Protein AF-A0A317ZB95-F1 (afdb_monomer)

Radius of gyration: 17.7 Å; Cα contacts (8 Å, |Δi|>4): 69; chains: 1; bounding box: 38×30×44 Å

InterPro domains:
  IPR004115 GAD-like domain superfamily [G3DSA:3.30.1360.30] (2-20)
  IPR045864 Class II Aminoacyl-tRNA synthetase/Biotinyl protein ligase (BPL) and lipoyl protein ligase (LPL) [G3DSA:3.30.930.10] (21-71)

Nearest PDB structures (foldseek):
  6wom-assembly1_A  TM=9.206E-01  e=1.015E-05  Elizabethkingia anophelis
  6wom-assembly2_C  TM=9.030E-01  e=3.741E-05  Elizabethkingia anophelis
  7ap4-assembly1_B  TM=7.813E-01  e=5.533E-05  Thermus thermophilus HB8
  7ap4-assembly1_A  TM=9.027E-01  e=3.914E-04  Thermus thermophilus HB8
  1l0w-assembly1_B  TM=8.909E-01  e=5.081E-04  Thermus thermophilus

Mean predicted aligned error: 3.7 Å

Sequence (71 aa):
AQSLGALRNKLGKERGLIDPEQYNFLWVTDWPLLEYDEEARRYVAAHHPFTSPKVEDIDLLETAPEQAQAQ

Organism: Staphylococcus pseudintermedius (NCBI:txid283734)

Solvent-accessible surface area (backbone atoms only — not comparable to full-atom values): 4506 Å² total; per-residue (Å²): 116,68,68,60,57,52,49,53,54,50,52,34,60,79,68,68,71,66,63,92,87,67,83,86,88,82,85,90,74,75,46,52,37,35,40,79,36,78,89,80,68,42,76,42,59,63,64,60,89,80,61,44,62,31,81,91,31,55,73,27,61,82,78,43,42,76,74,18,25,37,99

Secondary structure (DSSP, 8-state):
-HHHHHHHHHHHHHTT---TT----------BSEEEETTTTEEEESS-TTPPBPGGGTTHHHH-GGGPBB-

Foldseek 3Di:
DVVVVVVVVVVCVVVVVDDPVDDDDDDDFFAQQWDQD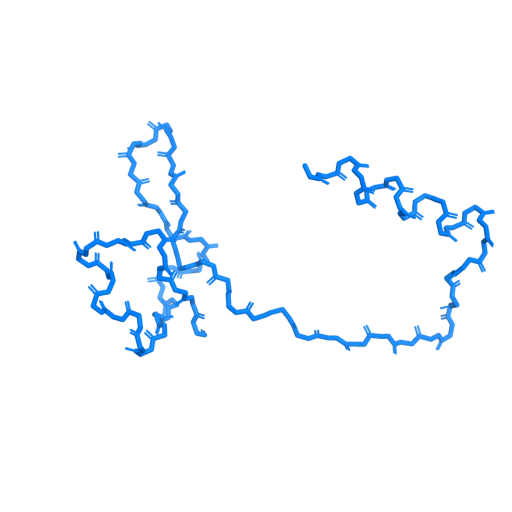PVVRGIDGPDDPPFDWDPVCPVCVVPPSRNTTTD

pLDDT: mean 95.97, std 4.67, range [61.0, 98.38]

Structure (mmCIF, N/CA/C/O backbone):
data_AF-A0A317ZB95-F1
#
_entry.id   AF-A0A317ZB95-F1
#
loop_
_atom_site.group_PDB
_atom_site.id
_atom_site.type_symbol
_atom_site.label_atom_id
_atom_site.label_alt_id
_atom_site.label_comp_id
_atom_site.label_asym_id
_atom_site.label_entity_id
_atom_site.label_seq_id
_atom_site.pdbx_PDB_ins_code
_atom_site.Cartn_x
_atom_site.Cartn_y
_atom_site.Cartn_z
_atom_site.occupancy
_atom_site.B_iso_or_equiv
_atom_site.auth_seq_id
_atom_site.auth_comp_id
_atom_site.auth_asym_id
_atom_site.auth_atom_id
_atom_site.pdbx_PDB_model_num
ATOM 1 N N . ALA A 1 1 ? -8.017 10.722 -0.669 1.00 61.00 1 ALA A N 1
ATOM 2 C CA . ALA A 1 1 ? -8.319 9.497 0.112 1.00 61.00 1 ALA A CA 1
ATOM 3 C C . ALA A 1 1 ? -8.311 9.716 1.635 1.00 61.00 1 ALA A C 1
ATOM 5 O O . ALA A 1 1 ? -9.170 9.170 2.317 1.00 61.00 1 ALA A O 1
ATOM 6 N N . GLN A 1 2 ? -7.406 10.538 2.184 1.00 83.00 2 GLN A N 1
ATOM 7 C CA . GLN A 1 2 ? -7.244 10.715 3.638 1.00 83.00 2 GLN A CA 1
ATOM 8 C C . GLN A 1 2 ? -8.494 11.247 4.372 1.00 83.00 2 GLN A C 1
ATOM 10 O O . GLN A 1 2 ? -8.823 10.771 5.458 1.00 83.00 2 GLN A O 1
ATOM 15 N N . SER A 1 3 ? -9.239 12.181 3.769 1.00 95.31 3 SER A N 1
ATOM 16 C CA . SER A 1 3 ? -10.387 12.836 4.418 1.00 95.31 3 SER A CA 1
ATOM 17 C C . SER A 1 3 ? -11.540 11.880 4.748 1.00 95.31 3 SER A C 1
ATOM 19 O O . SER A 1 3 ? -12.136 11.985 5.817 1.00 95.31 3 SER A O 1
ATOM 21 N N . LEU A 1 4 ? -11.837 10.914 3.871 1.00 97.00 4 LEU A N 1
ATOM 22 C CA . LEU A 1 4 ? -12.909 9.937 4.107 1.00 97.00 4 LEU A CA 1
ATOM 23 C C . LEU A 1 4 ? -12.522 8.904 5.171 1.00 97.00 4 LEU A C 1
ATOM 25 O O . LEU A 1 4 ? -13.355 8.548 6.002 1.00 97.00 4 LEU A O 1
ATOM 29 N N . GLY A 1 5 ? -11.257 8.473 5.204 1.00 96.56 5 GLY A N 1
ATOM 30 C CA . GLY A 1 5 ? -10.745 7.615 6.276 1.00 96.56 5 GLY A CA 1
ATOM 31 C C . GLY A 1 5 ? -10.816 8.302 7.644 1.00 96.56 5 GLY A C 1
ATOM 32 O O . GLY A 1 5 ? -11.277 7.708 8.620 1.00 96.56 5 GLY A O 1
ATOM 33 N N . ALA A 1 6 ? -10.448 9.585 7.703 1.00 97.06 6 ALA A N 1
ATOM 34 C CA . ALA A 1 6 ? -10.569 10.388 8.918 1.00 97.06 6 ALA A CA 1
ATOM 35 C C . ALA A 1 6 ? -12.034 10.543 9.367 1.00 97.06 6 ALA A C 1
ATOM 37 O O . ALA A 1 6 ? -12.340 10.343 10.546 1.00 97.06 6 ALA A O 1
ATOM 38 N N . LEU A 1 7 ? -12.949 10.833 8.433 1.00 97.81 7 LEU A N 1
ATOM 39 C CA . LEU A 1 7 ? -14.382 10.937 8.719 1.00 97.81 7 LEU A CA 1
ATOM 40 C C . LEU A 1 7 ? -14.960 9.615 9.245 1.00 97.81 7 LEU A C 1
ATOM 42 O O . LEU A 1 7 ? -15.658 9.624 10.259 1.00 97.81 7 LEU A O 1
ATOM 46 N N . ARG A 1 8 ? -14.628 8.481 8.611 1.00 97.69 8 ARG A N 1
ATOM 47 C CA . ARG A 1 8 ? -15.020 7.137 9.070 1.00 97.69 8 ARG A CA 1
ATOM 48 C C . ARG A 1 8 ? -14.617 6.914 10.527 1.00 97.69 8 ARG A C 1
ATOM 50 O O . ARG A 1 8 ? -15.448 6.509 11.337 1.00 97.69 8 ARG A O 1
ATOM 57 N N . ASN A 1 9 ? -13.365 7.216 10.868 1.00 97.00 9 ASN A N 1
ATOM 58 C CA . ASN A 1 9 ? -12.846 7.024 12.222 1.00 97.00 9 ASN A CA 1
ATOM 59 C C . ASN A 1 9 ? -13.533 7.939 13.244 1.00 97.00 9 ASN A C 1
ATOM 61 O O . ASN A 1 9 ? -13.818 7.503 14.359 1.00 97.00 9 ASN A O 1
ATOM 65 N N . LYS A 1 10 ? -13.827 9.192 12.873 1.00 97.81 10 LYS A N 1
ATOM 66 C CA . LYS A 1 10 ? -14.567 10.126 13.732 1.00 97.81 10 LYS A CA 1
ATOM 67 C C . LYS A 1 10 ? -15.967 9.597 14.053 1.00 97.81 10 LYS A C 1
ATOM 69 O O . LYS A 1 10 ? -16.323 9.501 15.224 1.00 97.81 10 LYS A O 1
ATOM 74 N N . LEU A 1 11 ? -16.723 9.195 13.031 1.00 98.38 11 LEU A N 1
ATOM 75 C CA . LEU A 1 11 ? -18.075 8.660 13.206 1.00 98.38 11 LEU A CA 1
ATOM 76 C C . LEU A 1 11 ? -18.077 7.355 14.011 1.00 98.38 11 LEU A C 1
ATOM 78 O O . LEU A 1 11 ? -18.938 7.177 14.867 1.00 98.38 11 LEU A O 1
ATOM 82 N N . GLY A 1 12 ? -17.098 6.471 13.791 1.00 98.06 12 GLY A N 1
ATOM 83 C CA . GLY A 1 12 ? -16.951 5.240 14.573 1.00 98.06 12 GLY A CA 1
ATOM 84 C C . GLY A 1 12 ? -16.811 5.504 16.074 1.00 98.06 12 GLY A C 1
ATOM 85 O O . GLY A 1 12 ? -17.456 4.833 16.876 1.00 98.06 12 GLY A O 1
ATOM 86 N N . LYS A 1 13 ? -16.040 6.533 16.453 1.00 97.62 13 LYS A N 1
ATOM 87 C CA . LYS A 1 13 ? -15.887 6.964 17.852 1.00 97.62 13 LYS A CA 1
ATOM 88 C C . LYS A 1 13 ? -17.167 7.590 18.411 1.00 97.62 13 LYS A C 1
ATOM 90 O O . LYS A 1 13 ? -17.634 7.164 19.459 1.00 97.62 13 LYS A O 1
ATOM 95 N N . GLU A 1 14 ? -17.755 8.565 17.713 1.00 98.25 14 GLU A N 1
ATOM 96 C CA . GLU A 1 14 ? -18.959 9.287 18.172 1.00 98.25 14 GLU A CA 1
ATOM 97 C C . GLU A 1 14 ? -20.187 8.382 18.333 1.00 98.25 14 GLU A C 1
ATOM 99 O O . GLU A 1 14 ? -21.086 8.683 19.114 1.00 98.25 14 GLU A O 1
ATOM 104 N N . ARG A 1 15 ? -20.236 7.277 17.584 1.00 98.25 15 ARG A N 1
ATOM 105 C CA . ARG A 1 15 ? -21.338 6.309 17.613 1.00 98.25 15 ARG A CA 1
ATOM 106 C C . ARG A 1 15 ? -21.045 5.065 18.454 1.00 98.25 15 ARG A C 1
ATOM 108 O O . ARG A 1 15 ? -21.880 4.169 18.470 1.00 98.25 15 ARG A O 1
ATOM 115 N N . GLY A 1 16 ? -19.894 4.997 19.128 1.00 97.56 16 GLY A N 1
ATOM 116 C CA . GLY A 1 16 ? -19.535 3.859 19.981 1.00 97.56 16 GLY A CA 1
ATOM 117 C C . GLY A 1 16 ? -19.375 2.536 19.224 1.00 97.56 16 GLY A C 1
ATOM 118 O O . GLY A 1 16 ? -19.706 1.488 19.760 1.00 97.56 16 GLY A O 1
ATOM 119 N N . LEU A 1 17 ? -18.901 2.573 17.973 1.00 98.06 17 LEU A N 1
ATOM 120 C CA . LEU A 1 17 ? -18.753 1.389 17.107 1.00 98.06 17 LEU A CA 1
ATOM 121 C C . LEU A 1 17 ? -17.385 0.698 17.236 1.00 98.06 17 LEU A C 1
ATOM 123 O O . LEU A 1 17 ? -17.108 -0.248 16.503 1.00 98.06 17 LEU A O 1
ATOM 127 N N . ILE A 1 18 ? -16.503 1.211 18.095 1.00 97.62 18 ILE A N 1
ATOM 128 C CA . ILE A 1 18 ? -15.152 0.685 18.304 1.00 97.62 18 ILE A CA 1
ATOM 129 C C . ILE A 1 18 ? -15.124 0.031 19.682 1.00 97.62 18 ILE A C 1
ATOM 131 O O . ILE A 1 18 ? -15.171 0.734 20.691 1.00 97.62 18 ILE A O 1
ATOM 135 N N . ASP A 1 19 ? -15.052 -1.296 19.702 1.00 97.62 19 ASP A N 1
ATOM 136 C CA . ASP A 1 19 ? -14.900 -2.082 20.924 1.00 97.62 19 ASP A CA 1
ATOM 137 C C . ASP A 1 19 ? -13.448 -1.976 21.442 1.00 97.62 19 ASP A C 1
ATOM 139 O O . ASP A 1 19 ? -12.522 -2.340 20.709 1.00 97.62 19 ASP A O 1
ATOM 143 N N . PRO A 1 20 ? -13.213 -1.453 22.664 1.00 95.69 20 PRO A N 1
ATOM 144 C CA . PRO A 1 20 ? -11.870 -1.292 23.216 1.00 95.69 20 PRO A CA 1
ATOM 145 C C . PRO A 1 20 ? -11.196 -2.613 23.620 1.00 95.69 20 PRO A C 1
ATOM 147 O O . PRO A 1 20 ? -9.981 -2.617 23.814 1.00 95.69 20 PRO A O 1
ATOM 150 N N . GLU A 1 21 ? -11.944 -3.711 23.755 1.00 98.12 21 GLU A N 1
ATOM 151 C CA . GLU A 1 21 ? -11.407 -5.026 24.131 1.00 98.12 21 GLU A CA 1
ATOM 152 C C . GLU A 1 21 ? -11.134 -5.920 22.907 1.00 98.12 21 GLU A C 1
ATOM 154 O O . GLU A 1 21 ? -10.464 -6.951 23.015 1.00 98.12 21 GLU A O 1
ATOM 159 N N . GLN A 1 22 ? -11.615 -5.523 21.724 1.00 97.81 22 GLN A N 1
ATOM 160 C CA . GLN A 1 22 ? -11.497 -6.304 20.496 1.00 97.81 22 GLN A CA 1
ATOM 161 C C . GLN A 1 22 ? -10.226 -5.970 19.700 1.00 97.81 22 GLN A C 1
ATOM 163 O O . GLN A 1 22 ? -9.991 -4.830 19.296 1.00 97.81 22 GLN A O 1
ATOM 168 N N . TYR A 1 23 ? -9.458 -7.002 19.343 1.00 97.25 23 TYR A N 1
ATOM 169 C CA . TYR A 1 23 ? -8.301 -6.887 18.452 1.00 97.25 23 TYR A CA 1
ATOM 170 C C . TYR A 1 23 ? -8.6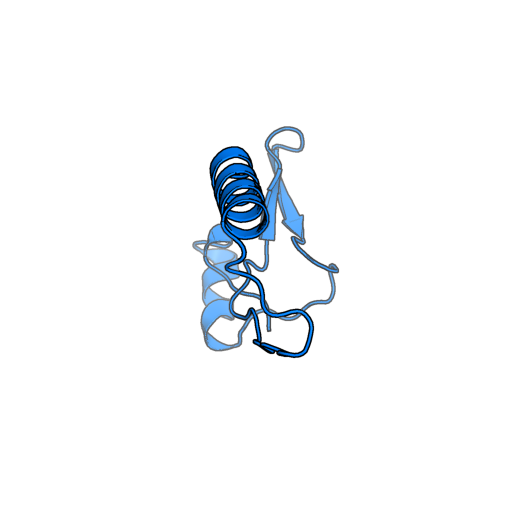01 -7.467 17.064 1.00 97.25 23 TYR A C 1
ATOM 172 O O . TYR A 1 23 ? -8.940 -8.641 16.932 1.00 97.25 23 TYR A O 1
ATOM 180 N N . ASN A 1 24 ? -8.434 -6.650 16.020 1.00 96.50 24 ASN A N 1
ATOM 181 C CA . ASN A 1 24 ? -8.686 -7.020 14.623 1.00 96.50 24 ASN A CA 1
ATOM 182 C C . ASN A 1 24 ? -7.382 -6.948 13.809 1.00 96.50 24 ASN A C 1
ATOM 184 O O . ASN A 1 24 ? -7.074 -5.916 13.211 1.00 96.50 24 ASN A O 1
ATOM 188 N N . PHE A 1 25 ? -6.596 -8.025 13.811 1.00 98.00 25 PHE A N 1
ATOM 189 C CA . PHE A 1 25 ? -5.337 -8.096 13.063 1.00 98.00 25 PHE A CA 1
ATOM 190 C C . PHE A 1 25 ? -5.574 -8.414 11.584 1.00 98.00 25 PHE A C 1
ATOM 192 O O . PHE A 1 25 ? -6.426 -9.235 11.248 1.00 98.00 25 PHE A O 1
ATOM 199 N N . LEU A 1 26 ? -4.791 -7.791 10.703 1.00 97.75 26 LEU A N 1
ATOM 200 C CA . LEU A 1 26 ? -4.773 -8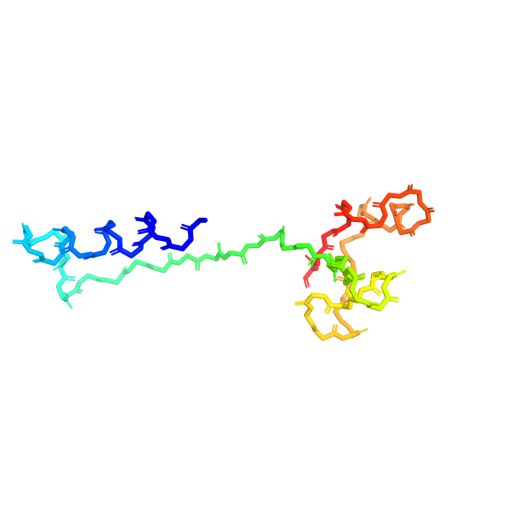.082 9.271 1.00 97.75 26 LEU A CA 1
ATOM 201 C C . LEU A 1 26 ? -3.388 -7.812 8.683 1.00 97.75 26 LEU A C 1
ATOM 203 O O . LEU A 1 26 ? -2.617 -7.026 9.235 1.00 97.75 26 LEU A O 1
ATOM 207 N N . TRP A 1 27 ? -3.115 -8.428 7.536 1.00 96.94 27 TRP A N 1
ATOM 208 C CA . TRP A 1 27 ? -1.951 -8.127 6.710 1.00 96.94 27 TRP A CA 1
ATOM 209 C C .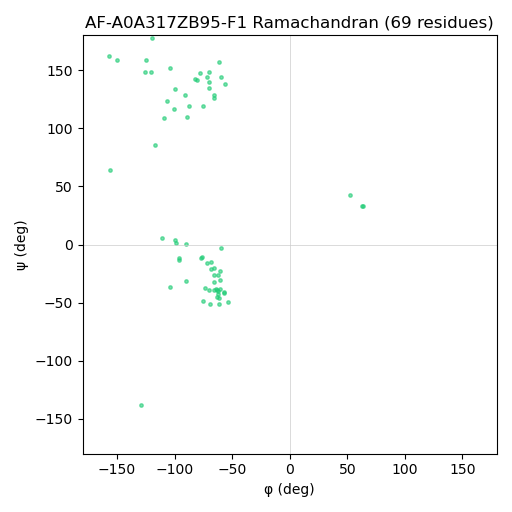 TRP A 1 27 ? -2.363 -7.224 5.554 1.00 96.94 27 TRP A C 1
ATOM 211 O O . TRP A 1 27 ? -3.365 -7.485 4.889 1.00 96.94 27 TRP A O 1
ATOM 221 N N . VAL A 1 28 ? -1.582 -6.175 5.307 1.00 95.19 28 VAL A N 1
ATOM 222 C CA . VAL A 1 28 ? -1.644 -5.427 4.049 1.00 95.19 28 VAL A CA 1
ATOM 223 C C . VAL A 1 28 ? -0.477 -5.917 3.205 1.00 95.19 28 VAL A C 1
ATOM 225 O O . VAL A 1 28 ? 0.672 -5.785 3.617 1.00 95.19 28 VAL A O 1
ATOM 228 N N . THR A 1 29 ? -0.789 -6.534 2.075 1.00 94.69 29 THR A N 1
ATOM 229 C CA . THR A 1 29 ? 0.168 -7.127 1.130 1.00 94.69 29 THR A CA 1
ATOM 230 C C . THR A 1 29 ? 0.013 -6.439 -0.224 1.00 94.69 29 THR A C 1
ATOM 232 O O . THR A 1 29 ? -0.834 -5.553 -0.356 1.00 94.69 29 THR A O 1
A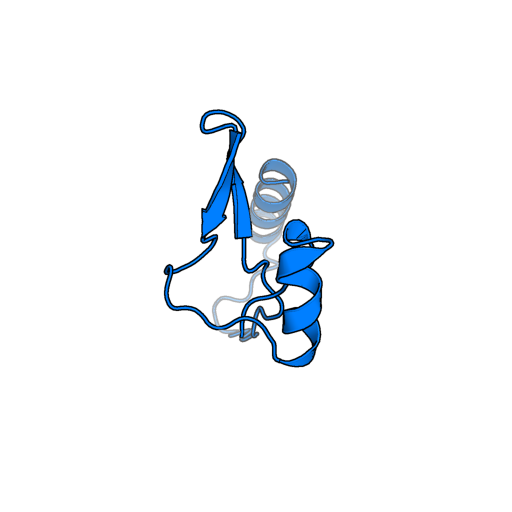TOM 235 N N . ASP A 1 30 ? 0.830 -6.817 -1.205 1.00 94.25 30 ASP A N 1
ATOM 236 C CA . ASP A 1 30 ? 0.680 -6.378 -2.599 1.00 94.25 30 ASP A CA 1
ATOM 237 C C . ASP A 1 30 ? 0.842 -4.862 -2.784 1.00 94.25 30 ASP A C 1
ATOM 239 O O . ASP A 1 30 ? 0.204 -4.229 -3.627 1.00 94.25 30 ASP A O 1
ATOM 243 N N . TRP A 1 31 ? 1.707 -4.262 -1.966 1.00 95.75 31 TRP A N 1
ATOM 244 C CA . TRP A 1 31 ? 2.058 -2.857 -2.101 1.00 95.75 31 TRP A CA 1
ATOM 245 C C . TRP A 1 31 ? 2.901 -2.616 -3.364 1.00 95.75 31 TRP A C 1
ATOM 247 O O . TRP A 1 31 ? 3.701 -3.479 -3.725 1.00 95.75 31 TRP A O 1
ATOM 257 N N . PRO A 1 32 ? 2.793 -1.441 -4.010 1.00 97.19 32 PRO A N 1
ATOM 258 C CA . PRO A 1 32 ? 3.658 -1.081 -5.130 1.00 97.19 32 PRO A CA 1
ATOM 259 C C . PRO A 1 32 ? 5.142 -1.149 -4.758 1.00 97.19 32 PRO A C 1
ATOM 261 O O . PRO A 1 32 ? 5.546 -0.691 -3.688 1.00 97.19 32 PRO A O 1
ATOM 264 N N . LEU A 1 33 ? 5.973 -1.678 -5.651 1.00 97.69 33 LEU A N 1
ATOM 265 C CA . LEU A 1 33 ? 7.426 -1.673 -5.481 1.00 97.69 33 LEU A CA 1
ATOM 266 C C . LEU A 1 33 ? 7.995 -0.254 -5.619 1.00 97.69 33 LEU A C 1
ATOM 268 O O . LEU A 1 33 ? 8.902 0.151 -4.884 1.00 97.69 33 LEU A O 1
ATOM 272 N N . LEU A 1 34 ? 7.438 0.498 -6.565 1.00 97.38 34 LEU A N 1
ATOM 273 C CA . LEU A 1 34 ? 7.885 1.822 -6.964 1.00 97.38 34 LEU A CA 1
ATOM 274 C C . LEU A 1 34 ? 6.730 2.820 -6.884 1.00 97.38 34 LEU A C 1
ATOM 276 O O . LEU A 1 34 ? 5.576 2.480 -7.138 1.00 97.38 34 LEU A O 1
ATOM 280 N N . GLU A 1 35 ? 7.059 4.070 -6.587 1.00 96.62 35 GLU A N 1
ATOM 281 C CA . GLU A 1 35 ? 6.156 5.207 -6.747 1.00 96.62 35 GLU A CA 1
ATOM 282 C C . GLU A 1 35 ? 6.779 6.226 -7.703 1.00 96.62 35 GLU A C 1
ATOM 284 O O . GLU A 1 35 ? 8.004 6.334 -7.806 1.00 96.62 35 GLU A O 1
ATOM 289 N N . TYR A 1 36 ? 5.944 6.940 -8.456 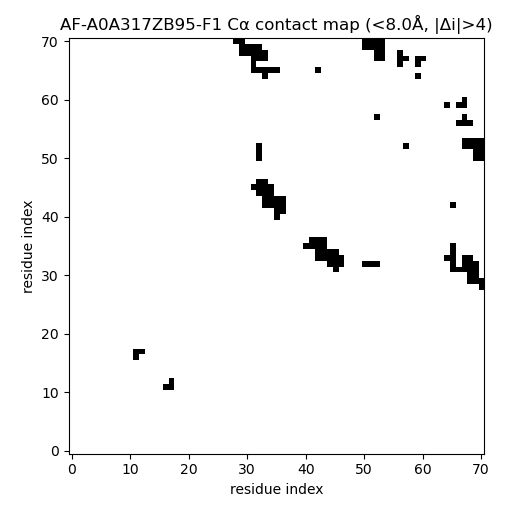1.00 96.50 36 TYR A N 1
ATOM 290 C CA . TYR A 1 36 ? 6.428 7.960 -9.378 1.00 96.50 36 TYR A CA 1
ATOM 291 C C . TYR A 1 36 ? 6.572 9.296 -8.650 1.00 96.50 36 TYR A C 1
ATOM 293 O O . TYR A 1 36 ? 5.594 9.848 -8.144 1.00 96.50 36 TYR A O 1
ATOM 301 N N . ASP A 1 37 ? 7.795 9.815 -8.616 1.00 97.31 37 ASP A N 1
ATOM 302 C CA . ASP A 1 37 ? 8.096 11.143 -8.100 1.00 97.31 37 ASP A CA 1
ATOM 303 C C . ASP A 1 37 ? 7.988 12.156 -9.249 1.00 97.31 37 ASP A C 1
ATOM 305 O O . ASP A 1 37 ? 8.805 12.171 -10.176 1.00 97.31 37 ASP A O 1
ATOM 309 N N . GLU A 1 38 ? 6.957 12.999 -9.190 1.00 96.75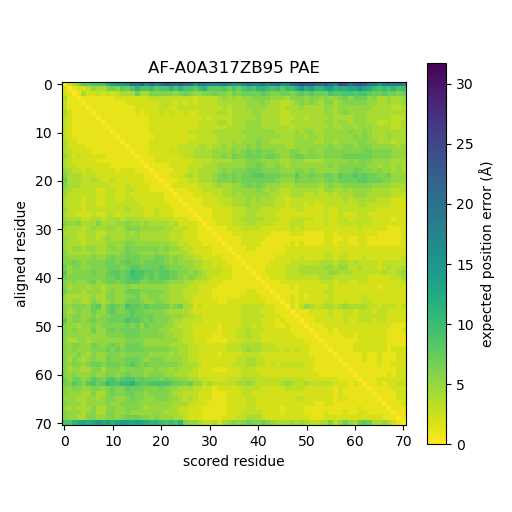 38 GLU A N 1
ATOM 310 C CA . GLU A 1 38 ? 6.681 14.038 -10.188 1.00 96.75 38 GLU A CA 1
ATOM 311 C C . GLU A 1 38 ? 7.759 15.133 -10.226 1.00 96.75 38 GLU A C 1
ATOM 313 O O . GLU A 1 38 ? 8.047 15.681 -11.292 1.00 96.75 38 GLU A O 1
ATOM 318 N N . GLU A 1 39 ? 8.385 15.451 -9.090 1.00 96.75 39 GLU A N 1
ATOM 319 C CA . GLU A 1 39 ? 9.417 16.488 -8.998 1.00 96.75 39 GLU A CA 1
ATOM 320 C C . GLU A 1 39 ? 10.738 15.982 -9.583 1.00 96.75 39 GLU A C 1
ATOM 322 O O . GLU A 1 39 ? 11.347 16.633 -10.438 1.00 96.75 39 GLU A O 1
ATOM 327 N N . ALA A 1 40 ? 11.153 14.779 -9.181 1.00 96.25 40 ALA A N 1
ATOM 328 C CA . ALA A 1 40 ? 12.350 14.127 -9.701 1.00 96.25 40 ALA A CA 1
ATOM 329 C C . ALA A 1 40 ? 12.151 13.532 -11.108 1.00 96.25 40 ALA A C 1
ATOM 331 O O . ALA A 1 40 ? 13.129 13.129 -11.746 1.00 96.25 40 ALA A O 1
ATOM 332 N N . ARG A 1 41 ? 10.900 13.475 -11.585 1.00 96.38 41 ARG A N 1
ATOM 333 C CA . ARG A 1 41 ? 10.472 12.923 -12.880 1.00 96.38 41 ARG A CA 1
ATOM 334 C C . ARG A 1 41 ? 10.977 11.500 -13.120 1.00 96.38 41 ARG A C 1
ATOM 336 O O . ARG A 1 41 ? 11.469 11.179 -14.205 1.00 96.38 41 ARG A O 1
ATOM 343 N N . ARG A 1 42 ? 10.907 10.657 -12.090 1.00 95.88 42 ARG A N 1
ATOM 344 C CA . ARG A 1 42 ? 11.368 9.263 -12.135 1.00 95.88 42 ARG A CA 1
ATOM 345 C C . ARG A 1 42 ? 10.677 8.416 -11.077 1.00 95.88 42 ARG A C 1
ATOM 347 O O . ARG A 1 42 ? 10.200 8.930 -10.072 1.00 95.88 42 ARG A O 1
ATOM 354 N N . TYR A 1 43 ? 10.728 7.104 -11.261 1.00 96.50 43 TYR A N 1
ATOM 355 C CA . TYR A 1 43 ? 10.346 6.168 -10.213 1.00 96.50 43 TYR A CA 1
ATOM 356 C C . TYR A 1 43 ? 11.370 6.159 -9.068 1.00 96.50 43 TYR A C 1
ATOM 358 O O . TYR A 1 43 ? 12.590 6.215 -9.283 1.00 96.50 43 TYR A O 1
ATOM 366 N N . VAL A 1 44 ? 10.856 6.086 -7.845 1.00 96.69 44 VAL A N 1
ATOM 367 C CA . VAL A 1 44 ? 11.606 5.919 -6.597 1.00 96.69 44 VAL A CA 1
ATOM 368 C C . VAL A 1 44 ? 11.076 4.694 -5.850 1.00 96.69 44 VAL A C 1
ATOM 370 O O . VAL A 1 44 ? 9.969 4.227 -6.111 1.00 96.69 44 VAL A O 1
ATOM 373 N N . ALA A 1 45 ? 11.880 4.134 -4.943 1.00 96.62 45 ALA A N 1
ATOM 374 C CA . ALA A 1 45 ? 11.438 3.011 -4.122 1.00 96.62 45 ALA A CA 1
ATOM 375 C C . ALA A 1 45 ? 10.308 3.463 -3.186 1.00 96.62 45 ALA A C 1
ATOM 377 O O . ALA A 1 45 ? 10.507 4.396 -2.413 1.00 96.62 45 ALA A O 1
ATOM 378 N N . ALA A 1 46 ? 9.166 2.770 -3.218 1.00 95.88 46 ALA A N 1
ATOM 379 C CA . ALA A 1 46 ? 8.043 3.038 -2.309 1.00 95.88 46 ALA A CA 1
ATOM 380 C C . ALA A 1 46 ? 8.281 2.479 -0.887 1.00 95.88 46 ALA A C 1
ATOM 382 O O . ALA A 1 46 ? 7.540 2.771 0.049 1.00 95.88 46 ALA A O 1
ATOM 383 N N . HIS A 1 47 ? 9.320 1.652 -0.729 1.00 91.75 47 HIS A N 1
ATOM 384 C CA . HIS A 1 47 ? 9.753 1.036 0.527 1.00 91.75 47 HIS A CA 1
ATOM 385 C C . HIS A 1 47 ? 11.259 1.278 0.722 1.00 91.75 47 HIS A C 1
ATOM 387 O O . HIS A 1 47 ? 11.778 2.357 0.442 1.00 91.75 47 HIS A O 1
ATOM 393 N N . HIS A 1 48 ? 11.999 0.266 1.180 1.00 95.56 48 HIS A N 1
ATOM 394 C CA . HIS A 1 48 ? 13.454 0.289 1.153 1.00 95.56 48 HIS A CA 1
ATOM 395 C C . HIS A 1 48 ? 13.958 -0.119 -0.247 1.00 95.56 48 HIS A C 1
ATOM 397 O O . HIS A 1 48 ? 13.428 -1.074 -0.812 1.00 95.56 48 HIS A O 1
ATOM 403 N N . PRO A 1 49 ? 15.037 0.478 -0.791 1.00 94.75 49 PRO A N 1
ATOM 404 C CA . PRO A 1 49 ? 15.594 0.108 -2.104 1.00 94.75 49 PRO A CA 1
ATOM 405 C C . PRO A 1 49 ? 16.066 -1.349 -2.277 1.00 94.75 49 PRO A C 1
ATOM 407 O O . PRO A 1 49 ? 16.521 -1.712 -3.355 1.00 94.75 49 PRO A O 1
ATOM 410 N N . PHE A 1 50 ? 16.010 -2.169 -1.223 1.00 96.00 50 PHE A N 1
ATOM 411 C CA . PHE A 1 50 ? 16.397 -3.587 -1.244 1.00 96.00 50 PHE A CA 1
ATOM 412 C C . PHE A 1 50 ? 15.198 -4.530 -1.081 1.00 96.00 50 PHE A C 1
ATOM 414 O O . PHE A 1 50 ? 15.385 -5.737 -0.956 1.00 96.00 50 PHE A O 1
ATOM 421 N N . THR A 1 51 ? 13.975 -3.994 -1.057 1.00 96.94 51 THR A N 1
ATOM 422 C CA . THR A 1 51 ? 12.753 -4.796 -1.106 1.00 96.94 51 THR A CA 1
ATOM 423 C C . THR A 1 51 ? 12.667 -5.488 -2.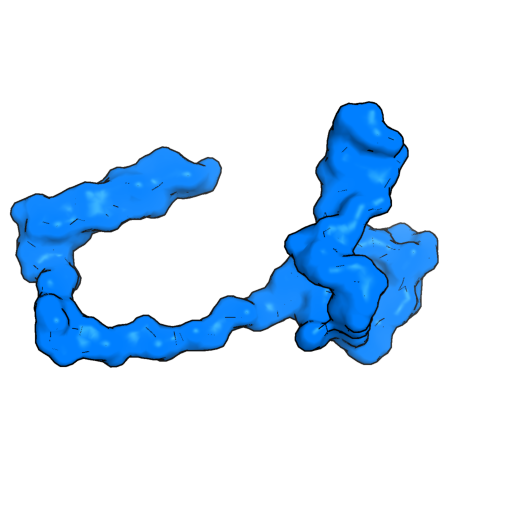465 1.00 96.94 51 THR A C 1
ATOM 425 O O . THR A 1 51 ? 12.821 -4.843 -3.501 1.00 96.94 51 THR A O 1
ATOM 428 N N . SER A 1 52 ? 12.460 -6.806 -2.458 1.00 96.94 52 SER A N 1
ATOM 429 C CA . SER A 1 52 ? 12.364 -7.587 -3.692 1.00 96.94 52 SER A CA 1
ATOM 430 C C . SER A 1 52 ? 11.045 -7.293 -4.415 1.00 96.94 52 SER A C 1
ATOM 432 O O . SER A 1 52 ? 10.019 -7.142 -3.744 1.00 96.94 52 SER A O 1
ATOM 434 N N . PRO A 1 53 ? 11.028 -7.269 -5.761 1.00 97.06 53 PRO A N 1
ATOM 435 C CA . PRO A 1 53 ? 9.787 -7.461 -6.501 1.00 97.06 53 PRO A CA 1
ATOM 436 C C . PRO A 1 53 ? 9.206 -8.847 -6.194 1.00 97.06 53 PRO A C 1
ATOM 438 O O . PRO A 1 53 ? 9.946 -9.782 -5.853 1.00 97.06 53 PRO A O 1
ATOM 441 N N . LYS A 1 54 ? 7.899 -9.007 -6.397 1.00 97.06 54 LYS A N 1
ATOM 442 C CA . LYS A 1 54 ? 7.313 -10.333 -6.591 1.00 97.06 54 LYS A CA 1
ATOM 443 C C . LYS A 1 54 ? 7.927 -11.008 -7.810 1.00 97.06 54 LYS A C 1
ATOM 445 O O . LYS A 1 54 ? 8.216 -10.360 -8.813 1.00 97.06 54 LYS A O 1
ATOM 450 N N . VAL A 1 55 ? 8.098 -12.325 -7.730 1.00 97.31 55 VAL A N 1
ATOM 451 C CA . VAL A 1 55 ? 8.745 -13.103 -8.796 1.00 97.31 55 VAL A CA 1
ATOM 452 C C . VAL A 1 55 ? 7.953 -13.020 -10.102 1.00 97.31 55 VAL A C 1
ATOM 454 O O . VAL A 1 55 ? 8.559 -12.866 -11.157 1.00 97.31 55 VAL A O 1
ATOM 457 N N . GLU A 1 56 ? 6.619 -13.068 -10.038 1.00 96.94 56 GLU A N 1
ATOM 458 C CA . GLU A 1 56 ? 5.757 -12.911 -11.217 1.00 96.94 56 GLU A CA 1
ATOM 459 C C . GLU A 1 56 ? 5.816 -11.519 -11.872 1.00 96.94 56 GLU A C 1
ATOM 461 O O . GLU A 1 56 ? 5.502 -11.398 -13.053 1.00 96.94 56 GLU A O 1
ATOM 466 N N . ASP A 1 57 ? 6.270 -10.495 -11.145 1.00 97.44 57 ASP A N 1
ATOM 467 C CA . ASP A 1 57 ? 6.285 -9.101 -11.601 1.00 97.44 57 ASP A CA 1
ATOM 468 C C . ASP A 1 57 ? 7.660 -8.657 -12.131 1.00 97.44 57 ASP A C 1
ATOM 470 O O . ASP A 1 57 ? 7.826 -7.504 -12.527 1.00 97.44 57 ASP A O 1
ATOM 474 N N . ILE A 1 58 ? 8.666 -9.542 -12.150 1.00 96.62 58 ILE A N 1
ATOM 475 C CA . ILE A 1 58 ? 10.034 -9.197 -12.580 1.00 96.62 58 ILE A CA 1
ATOM 476 C C . ILE A 1 58 ? 10.048 -8.636 -14.009 1.00 96.62 58 ILE A C 1
ATOM 478 O O . ILE A 1 58 ? 10.714 -7.632 -14.264 1.00 96.62 58 ILE A O 1
ATOM 482 N N . ASP A 1 59 ? 9.277 -9.228 -14.922 1.00 97.19 59 ASP A N 1
ATOM 483 C CA . ASP A 1 59 ? 9.206 -8.776 -16.317 1.00 97.19 59 ASP A CA 1
ATOM 484 C C . ASP A 1 59 ? 8.574 -7.374 -16.439 1.00 97.19 59 ASP A C 1
ATOM 486 O O . ASP A 1 59 ? 8.891 -6.618 -17.361 1.00 97.19 59 ASP A O 1
ATOM 490 N N . LEU A 1 60 ? 7.726 -6.979 -15.478 1.00 97.38 60 LEU A N 1
ATOM 491 C CA . LEU A 1 60 ? 7.086 -5.661 -15.466 1.00 97.38 60 LEU A CA 1
ATOM 492 C C . LEU A 1 60 ? 8.084 -4.532 -15.207 1.00 97.38 60 LEU A C 1
ATOM 494 O O . LEU A 1 60 ? 7.805 -3.396 -15.580 1.00 97.38 60 LEU A O 1
ATOM 498 N N . LEU A 1 61 ? 9.254 -4.812 -14.626 1.00 95.88 61 LEU A N 1
ATOM 499 C CA . LEU A 1 61 ? 10.257 -3.784 -14.336 1.00 95.88 61 LEU A CA 1
ATOM 500 C C . LEU A 1 61 ? 10.753 -3.066 -15.600 1.00 95.88 61 LEU A C 1
ATOM 502 O O . LEU A 1 61 ? 11.098 -1.887 -15.534 1.00 95.88 61 LEU A O 1
ATOM 506 N N . GLU A 1 62 ? 10.770 -3.755 -16.744 1.00 95.31 62 GLU A N 1
ATOM 507 C CA . GLU A 1 62 ? 11.191 -3.175 -18.023 1.00 95.31 62 GLU A CA 1
ATOM 508 C C . GLU A 1 62 ? 10.030 -2.541 -18.802 1.00 95.31 62 GLU A C 1
ATOM 510 O O . GLU A 1 62 ? 10.241 -1.571 -19.532 1.00 95.31 62 GLU A O 1
ATOM 515 N N . THR A 1 63 ? 8.807 -3.069 -18.667 1.00 96.19 63 THR A N 1
ATOM 516 C CA . THR A 1 63 ? 7.666 -2.672 -19.514 1.00 96.19 63 THR A CA 1
ATOM 517 C C . THR A 1 63 ? 6.657 -1.748 -18.838 1.00 96.19 63 THR A C 1
ATOM 519 O O . THR A 1 63 ? 6.071 -0.903 -19.510 1.00 96.19 63 THR A O 1
ATOM 522 N N . ALA A 1 64 ? 6.406 -1.943 -17.543 1.00 96.81 64 ALA A N 1
ATOM 523 C CA . ALA A 1 64 ? 5.368 -1.265 -16.763 1.00 96.81 64 ALA A CA 1
ATOM 524 C C . ALA A 1 64 ? 5.728 -1.256 -15.257 1.00 96.81 64 ALA A C 1
ATOM 526 O O . ALA A 1 64 ? 5.043 -1.889 -14.445 1.00 96.81 64 ALA A O 1
ATOM 527 N N . PRO A 1 65 ? 6.828 -0.581 -14.866 1.00 95.62 65 PRO A N 1
ATOM 528 C CA . PRO A 1 65 ? 7.380 -0.648 -13.510 1.00 95.62 65 P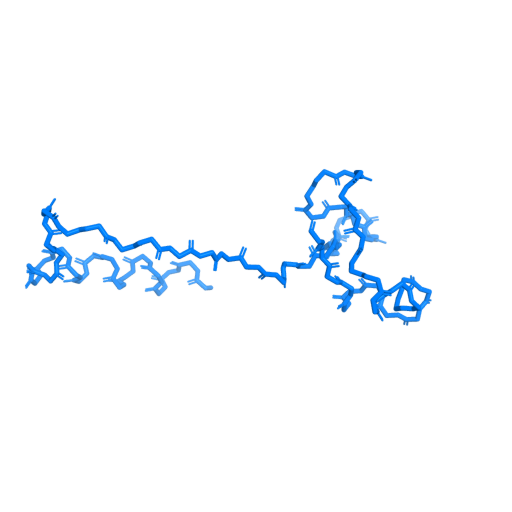RO A CA 1
ATOM 529 C C . PRO A 1 65 ? 6.419 -0.160 -12.413 1.00 95.62 65 PRO A C 1
ATOM 531 O O . PRO A 1 65 ? 6.553 -0.560 -11.260 1.00 95.62 65 PRO A O 1
ATOM 534 N N . GLU A 1 66 ? 5.428 0.669 -12.748 1.00 95.62 66 GLU A N 1
ATOM 535 C CA . GLU A 1 66 ? 4.371 1.118 -11.833 1.00 95.62 66 GLU A CA 1
ATOM 536 C C . GLU A 1 66 ? 3.394 0.014 -11.403 1.00 95.62 66 GLU A C 1
ATOM 538 O O . GLU A 1 66 ? 2.639 0.207 -10.451 1.00 95.62 66 GLU A O 1
ATOM 543 N N . GLN A 1 67 ? 3.384 -1.120 -12.107 1.00 97.31 67 GLN A N 1
ATOM 544 C CA . GLN A 1 67 ? 2.504 -2.256 -11.820 1.00 97.31 67 GLN A CA 1
ATOM 545 C C . GLN A 1 67 ? 3.191 -3.333 -10.973 1.00 97.31 67 GLN A C 1
ATOM 547 O O . GLN A 1 67 ? 2.503 -4.196 -10.434 1.00 97.31 67 GLN A O 1
ATOM 552 N N . ALA A 1 68 ? 4.519 -3.275 -10.825 1.00 97.44 68 ALA A N 1
ATOM 553 C CA . ALA A 1 68 ? 5.271 -4.246 -10.043 1.00 97.44 68 ALA A CA 1
ATOM 554 C C . ALA A 1 68 ? 5.003 -4.087 -8.540 1.00 97.44 68 ALA A C 1
ATOM 556 O O . ALA A 1 68 ? 5.037 -2.977 -7.998 1.00 97.44 68 ALA A O 1
ATOM 557 N N . GLN A 1 69 ? 4.782 -5.203 -7.851 1.00 97.81 69 GLN A N 1
ATOM 558 C CA . GLN A 1 69 ? 4.509 -5.233 -6.417 1.00 97.81 69 GLN A CA 1
ATOM 559 C C . GLN A 1 69 ? 5.725 -5.695 -5.609 1.00 97.81 69 GLN A C 1
ATOM 561 O O . GLN A 1 69 ? 6.569 -6.462 -6.076 1.00 97.81 69 GLN A O 1
ATOM 566 N N . ALA A 1 70 ? 5.802 -5.218 -4.370 1.00 96.31 70 ALA A N 1
ATOM 567 C CA . ALA A 1 70 ? 6.775 -5.636 -3.373 1.00 96.31 70 ALA A CA 1
ATOM 568 C C . ALA A 1 70 ? 6.401 -6.991 -2.746 1.00 96.31 70 ALA A C 1
ATOM 570 O O . ALA A 1 70 ? 5.216 -7.302 -2.579 1.00 96.31 70 ALA A O 1
ATOM 571 N N . GLN A 1 71 ? 7.427 -7.765 -2.374 1.00 90.62 71 GLN A N 1
ATOM 572 C CA . GLN A 1 71 ? 7.312 -9.037 -1.652 1.00 90.62 71 GLN A CA 1
ATOM 573 C C . GLN A 1 71 ? 7.602 -8.901 -0.153 1.00 90.62 71 GLN A C 1
ATOM 575 O O . GLN A 1 71 ? 8.561 -8.180 0.211 1.00 90.62 71 GLN A O 1
#